Protein AF-U9U557-F1 (afdb_monomer_lite)

Foldseek 3Di:
DDPPPADPVLVCLQQLLKWKFWDDPVRVVDDPVVSQVVVCVVLPNPPKDWDWDDDPHTIMIMITDRDNVSSVVQQVCQVVVPVVGGTDNPDVVVVVVVVVVVVVVVVVVVVVCPVPPVVVVVVVPPDD

pLDDT: mean 73.0, std 14.43, range [32.5, 89.06]

Radius of gyration: 21.37 Å; chains: 1; bounding box: 69×26×50 Å

Organism: Rhizophagus irregularis (strain DAOM 181602 / DAOM 197198 / MUCL 43194) (NCBI:txid747089)

Secondary structure (DSSP, 8-state):
---TTS-HHHHHHHHHSEEEEEPPHHHHTS-HHHHHHHHHHHTTSSS-EEEEEEETTEEEEEEE-SSHHHHHHHHHHHHHTT-SS--B-SHHHHHHHHHHHHHHHHHHHHHTTHHHHTTTSTTSS---

Sequence (128 aa):
MFDTKISSRNIKKRYSYQAVKKLNDQENEKNEYTIIKDCIKKYDGHRHFAKIIKINTVKYILMYFNDEQELFKATYDSAMNKDLNALTSKEVVDKFNQLNSDFSNRIENISGKEDSASKACSQFQSTR

Structure (mmCIF, N/CA/C/O backbone):
data_AF-U9U557-F1
#
_entry.id   AF-U9U557-F1
#
loop_
_atom_site.group_PDB
_atom_site.id
_atom_site.type_symbol
_atom_site.label_atom_id
_atom_site.label_alt_id
_atom_site.label_comp_id
_atom_site.label_asym_id
_atom_site.label_entity_id
_atom_site.label_seq_id
_atom_site.pdbx_PDB_ins_code
_atom_site.Cartn_x
_atom_site.Cartn_y
_atom_site.Cartn_z
_atom_site.occupancy
_atom_site.B_iso_or_equiv
_atom_site.auth_seq_id
_atom_site.auth_comp_id
_atom_site.auth_asym_id
_atom_site.auth_atom_id
_atom_site.pdbx_PDB_model_num
ATOM 1 N N . MET A 1 1 ? -4.421 9.516 -15.007 1.00 48.88 1 MET A N 1
ATOM 2 C CA . MET A 1 1 ? -4.589 9.360 -16.465 1.00 48.88 1 MET A CA 1
ATOM 3 C C . MET A 1 1 ? -3.555 8.343 -16.914 1.00 48.88 1 MET A C 1
ATOM 5 O O . MET A 1 1 ? -2.386 8.555 -16.623 1.00 48.88 1 MET A O 1
ATOM 9 N N . PHE A 1 2 ? -3.969 7.194 -17.450 1.00 46.88 2 PHE A N 1
ATOM 10 C CA . PHE A 1 2 ? -3.033 6.158 -17.898 1.00 46.88 2 PHE A CA 1
ATOM 11 C C . PHE A 1 2 ? -2.495 6.548 -19.276 1.00 46.88 2 PHE A C 1
ATOM 13 O O . PHE A 1 2 ? -3.284 6.786 -20.188 1.00 46.88 2 PHE A O 1
ATOM 20 N N . ASP A 1 3 ? -1.173 6.645 -19.416 1.00 44.72 3 ASP A N 1
ATOM 21 C CA . ASP A 1 3 ? -0.527 6.907 -20.701 1.00 44.72 3 ASP A CA 1
ATOM 22 C C . ASP A 1 3 ? -0.843 5.769 -21.676 1.00 44.72 3 ASP A C 1
ATOM 24 O O . ASP A 1 3 ? -0.424 4.626 -21.481 1.00 44.72 3 ASP A O 1
ATOM 28 N N . THR A 1 4 ? -1.535 6.091 -22.767 1.00 58.06 4 THR A N 1
ATOM 29 C CA . THR A 1 4 ? -1.942 5.171 -23.845 1.00 58.06 4 THR A CA 1
ATOM 30 C C . THR A 1 4 ? -0.774 4.497 -24.581 1.00 58.06 4 THR A C 1
ATOM 32 O O . THR A 1 4 ? -0.998 3.681 -25.469 1.00 58.06 4 THR A O 1
ATOM 35 N N . LYS A 1 5 ? 0.479 4.798 -24.210 1.00 74.69 5 LYS A N 1
ATOM 36 C CA . LYS A 1 5 ? 1.704 4.225 -24.795 1.00 74.69 5 LYS A CA 1
ATOM 37 C C . LYS A 1 5 ? 2.301 3.060 -23.997 1.00 74.69 5 LYS A C 1
ATOM 39 O O . LYS A 1 5 ? 3.225 2.414 -24.488 1.00 74.69 5 LYS A O 1
ATOM 44 N N . ILE A 1 6 ? 1.833 2.787 -22.776 1.00 71.62 6 ILE A N 1
ATOM 45 C CA . ILE A 1 6 ? 2.394 1.701 -21.957 1.00 71.62 6 ILE A CA 1
ATOM 46 C C . ILE A 1 6 ? 1.654 0.395 -22.269 1.00 71.62 6 ILE A C 1
ATOM 48 O O . ILE A 1 6 ? 0.440 0.303 -22.113 1.00 71.62 6 ILE A O 1
ATOM 52 N N . SER A 1 7 ? 2.391 -0.641 -22.684 1.00 79.81 7 SER A N 1
ATOM 53 C CA . SER A 1 7 ? 1.816 -1.971 -22.920 1.00 79.81 7 SER A CA 1
ATOM 54 C C . SER A 1 7 ? 1.262 -2.582 -21.629 1.00 79.81 7 SER A C 1
ATOM 56 O O . SER A 1 7 ? 1.809 -2.374 -20.543 1.00 79.81 7 SER A O 1
ATOM 58 N N . SER A 1 8 ? 0.227 -3.420 -21.731 1.00 77.19 8 SER A N 1
ATOM 59 C CA . SER A 1 8 ? -0.389 -4.079 -20.569 1.00 77.19 8 SER A CA 1
ATOM 60 C C . SER A 1 8 ? 0.619 -4.879 -19.732 1.00 77.19 8 SER A C 1
ATOM 62 O O . SER A 1 8 ? 0.498 -4.940 -18.510 1.00 77.19 8 SER A O 1
ATOM 64 N N . ARG A 1 9 ? 1.651 -5.456 -20.367 1.00 79.25 9 ARG A N 1
ATOM 65 C CA . ARG A 1 9 ? 2.745 -6.160 -19.676 1.00 79.25 9 ARG A CA 1
ATOM 66 C C . ARG A 1 9 ? 3.577 -5.204 -18.816 1.00 79.25 9 ARG A C 1
ATOM 68 O O . ARG A 1 9 ? 3.869 -5.522 -17.667 1.00 79.25 9 ARG A O 1
ATOM 75 N N . ASN A 1 10 ? 3.913 -4.032 -19.348 1.00 77.00 10 ASN A N 1
ATOM 76 C CA . ASN A 1 10 ? 4.689 -3.019 -18.632 1.00 77.00 10 ASN A CA 1
ATOM 77 C C . ASN A 1 10 ? 3.872 -2.370 -17.507 1.00 77.00 10 ASN A C 1
ATOM 79 O O . ASN A 1 10 ? 4.416 -2.110 -16.439 1.00 77.00 10 ASN A O 1
ATOM 83 N N . ILE A 1 11 ? 2.564 -2.183 -17.709 1.00 75.75 11 ILE A N 1
ATOM 84 C CA . ILE A 1 11 ? 1.632 -1.754 -16.656 1.00 75.75 11 ILE A CA 1
ATOM 85 C C . ILE A 1 11 ? 1.656 -2.768 -15.507 1.00 75.75 11 ILE A C 1
ATOM 87 O O . ILE A 1 11 ? 1.955 -2.397 -14.375 1.00 75.75 11 ILE A O 1
ATOM 91 N N . LYS A 1 12 ? 1.422 -4.056 -15.794 1.00 79.44 12 LYS A N 1
ATOM 92 C CA . LYS A 1 12 ? 1.425 -5.113 -14.769 1.00 79.44 12 LYS A CA 1
ATOM 93 C C . LYS A 1 12 ? 2.749 -5.177 -14.007 1.00 79.44 12 LYS A C 1
ATOM 95 O O . LYS A 1 12 ? 2.727 -5.240 -12.785 1.00 79.44 12 LYS A O 1
ATOM 100 N N . LYS A 1 13 ? 3.881 -5.097 -14.713 1.00 79.12 13 LYS A N 1
ATOM 101 C CA . LYS A 1 13 ? 5.216 -5.110 -14.095 1.00 79.12 13 LYS A CA 1
ATOM 102 C C . LYS A 1 13 ? 5.470 -3.884 -13.210 1.00 79.12 13 LYS A C 1
ATOM 104 O O . LYS A 1 13 ? 6.112 -3.988 -12.177 1.00 79.12 13 LYS A O 1
ATOM 109 N N . ARG A 1 14 ? 4.956 -2.714 -13.587 1.00 73.31 14 ARG A N 1
ATOM 110 C CA . ARG A 1 14 ? 5.103 -1.505 -12.770 1.00 73.31 14 ARG A CA 1
ATOM 111 C C . ARG A 1 14 ? 4.276 -1.575 -11.487 1.00 73.31 14 ARG A C 1
ATOM 113 O O . ARG A 1 14 ? 4.742 -1.164 -10.436 1.00 73.31 14 ARG A O 1
ATOM 120 N N . TYR A 1 15 ? 3.057 -2.101 -11.571 1.00 75.31 15 TYR A N 1
ATOM 121 C CA . TYR A 1 15 ? 2.169 -2.220 -10.413 1.00 75.31 15 TYR A CA 1
ATOM 122 C C . TYR A 1 15 ? 2.412 -3.487 -9.578 1.00 75.31 15 TYR A C 1
ATOM 124 O O . TYR A 1 15 ? 1.835 -3.609 -8.501 1.00 75.31 15 TYR A O 1
ATOM 132 N N . SER A 1 16 ? 3.276 -4.411 -10.020 1.00 77.44 16 SER A N 1
ATOM 133 C CA . SER A 1 16 ? 3.656 -5.579 -9.215 1.00 77.44 16 SER A CA 1
ATOM 134 C C . SER A 1 16 ? 4.583 -5.230 -8.054 1.00 77.44 16 SER A C 1
ATOM 136 O O . SER A 1 16 ? 4.592 -5.946 -7.056 1.00 77.44 16 SER A O 1
ATOM 138 N N . TYR A 1 17 ? 5.342 -4.136 -8.152 1.00 82.19 17 TYR A N 1
ATOM 139 C CA . TYR A 1 17 ? 6.246 -3.696 -7.091 1.00 82.19 17 TYR A CA 1
ATOM 140 C C . TYR A 1 17 ? 5.495 -2.854 -6.062 1.00 82.19 17 TYR A C 1
ATOM 142 O O . TYR A 1 17 ? 5.591 -1.627 -6.026 1.00 82.19 17 TYR A O 1
ATOM 150 N N . GLN A 1 18 ? 4.694 -3.532 -5.247 1.00 82.94 18 GLN A N 1
ATOM 151 C CA . GLN A 1 18 ? 3.829 -2.904 -4.257 1.00 82.94 18 GLN A CA 1
ATOM 152 C C . GLN A 1 18 ? 4.150 -3.371 -2.840 1.00 82.94 18 GLN A C 1
ATOM 154 O O . GLN A 1 18 ? 4.506 -4.528 -2.612 1.00 82.94 18 GLN A O 1
ATOM 159 N N . ALA A 1 19 ? 3.974 -2.466 -1.882 1.00 82.31 19 ALA A N 1
ATOM 160 C CA . ALA A 1 19 ? 4.079 -2.777 -0.467 1.00 82.31 19 ALA A CA 1
ATOM 161 C C . ALA A 1 19 ? 2.979 -2.105 0.338 1.00 82.31 19 ALA A C 1
ATOM 163 O O . ALA A 1 19 ? 2.512 -1.017 -0.004 1.00 82.31 19 ALA A O 1
ATOM 164 N N . VAL A 1 20 ? 2.598 -2.743 1.440 1.00 84.25 20 VAL A N 1
ATOM 165 C CA . VAL A 1 20 ? 1.570 -2.226 2.332 1.00 84.25 20 VAL A CA 1
ATOM 166 C C . VAL A 1 20 ? 2.139 -2.022 3.724 1.00 84.25 20 VAL A C 1
ATOM 168 O O . VAL A 1 20 ? 2.816 -2.890 4.271 1.00 84.25 20 VAL A O 1
ATOM 171 N N . LYS A 1 21 ? 1.809 -0.879 4.321 1.00 85.00 21 LYS A N 1
ATOM 172 C CA . LYS A 1 21 ? 2.023 -0.607 5.742 1.00 85.00 21 LYS A CA 1
ATOM 173 C C . LYS A 1 21 ? 0.674 -0.349 6.408 1.00 85.00 21 LYS A C 1
ATOM 175 O O . LYS A 1 21 ? -0.136 0.436 5.917 1.00 85.00 21 LYS A O 1
ATOM 180 N N . LYS A 1 22 ? 0.426 -1.009 7.538 1.00 86.81 22 LYS A N 1
ATOM 181 C CA . LYS A 1 22 ? -0.727 -0.715 8.398 1.00 86.81 22 LYS A CA 1
ATOM 182 C C . LYS A 1 22 ? -0.501 0.629 9.098 1.00 86.81 22 LYS A C 1
ATOM 184 O O . LYS A 1 22 ? 0.604 0.882 9.577 1.00 86.81 22 LYS A O 1
ATOM 189 N N . LEU A 1 23 ? -1.521 1.483 9.139 1.00 85.25 23 LEU A N 1
ATOM 190 C CA . LEU A 1 23 ? -1.443 2.747 9.873 1.00 85.25 23 LEU A CA 1
ATOM 191 C C . LEU A 1 23 ? -1.774 2.523 11.348 1.00 85.25 23 LEU A C 1
ATOM 193 O O . LEU A 1 23 ? -2.728 1.811 11.677 1.00 85.25 23 LEU A O 1
ATOM 197 N N . ASN A 1 24 ? -0.975 3.135 12.219 1.00 84.56 24 ASN A N 1
ATOM 198 C CA . ASN A 1 24 ? -1.229 3.158 13.660 1.00 84.56 24 ASN A CA 1
ATOM 199 C C . ASN A 1 24 ? -2.330 4.157 14.016 1.00 84.56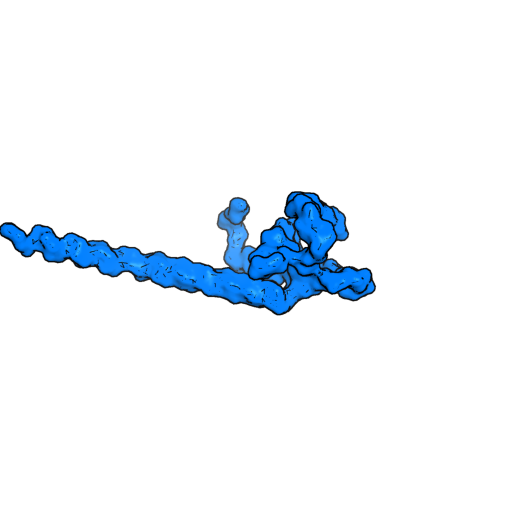 24 ASN A C 1
ATOM 201 O O . ASN A 1 24 ? -2.593 5.090 13.261 1.00 84.56 24 ASN A O 1
ATOM 205 N N . ASP A 1 25 ? -2.911 4.021 15.206 1.00 82.69 25 ASP A N 1
ATOM 206 C CA . ASP A 1 25 ? -3.971 4.920 15.679 1.00 82.69 25 ASP A CA 1
ATOM 207 C C . ASP A 1 25 ? -3.501 6.385 15.738 1.00 82.69 25 ASP A C 1
ATOM 209 O O . ASP A 1 25 ? -4.193 7.272 15.249 1.00 82.69 25 ASP A O 1
ATOM 213 N N . GLN A 1 26 ? -2.255 6.625 16.163 1.00 81.12 26 GLN A N 1
ATOM 214 C CA . GLN A 1 26 ? -1.626 7.956 16.128 1.00 81.12 26 GLN A CA 1
ATOM 215 C C . GLN A 1 26 ? -1.436 8.517 14.708 1.00 81.12 26 GLN A C 1
ATOM 217 O O . GLN A 1 26 ? -1.471 9.728 14.497 1.00 81.12 26 GLN A O 1
ATOM 222 N N . GLU A 1 27 ? -1.177 7.654 13.719 1.00 79.69 27 GLU A N 1
ATOM 223 C CA . GLU A 1 27 ? -1.074 8.079 12.319 1.00 79.69 27 GLU A CA 1
ATOM 224 C C . GLU A 1 27 ? -2.473 8.328 11.735 1.00 79.69 27 GLU A C 1
ATOM 226 O O . GLU A 1 27 ? -2.630 9.237 10.927 1.00 79.69 27 GLU A O 1
ATOM 231 N N . ASN A 1 28 ? -3.492 7.581 12.177 1.00 80.81 28 ASN A N 1
ATOM 232 C CA . ASN A 1 28 ? -4.874 7.684 11.703 1.00 80.81 28 ASN A CA 1
ATOM 233 C C . ASN A 1 28 ? -5.569 8.996 12.085 1.00 80.81 28 ASN A C 1
ATOM 235 O O . ASN A 1 28 ? -6.481 9.411 11.369 1.00 80.81 28 ASN A O 1
ATOM 239 N N . GLU A 1 29 ? -5.150 9.639 13.175 1.00 83.50 29 GLU A N 1
ATOM 240 C CA . GLU A 1 29 ? -5.651 10.957 13.592 1.00 83.50 29 GLU A CA 1
ATOM 241 C C . GLU A 1 29 ? -5.169 12.092 12.675 1.00 83.50 29 GLU A C 1
ATOM 243 O O . GLU A 1 29 ? -5.780 13.161 12.618 1.00 83.50 29 GLU A O 1
ATOM 248 N N . LYS A 1 30 ? -4.082 11.875 11.924 1.00 86.69 30 LYS A N 1
ATOM 249 C CA . LYS A 1 30 ? -3.541 12.875 11.001 1.00 86.69 30 LYS A CA 1
ATOM 250 C C . LYS A 1 30 ? -4.338 12.913 9.701 1.00 86.69 30 LYS A C 1
ATOM 252 O O . LYS A 1 30 ? -4.916 11.927 9.248 1.00 86.69 30 LYS A O 1
ATOM 257 N N . ASN A 1 31 ? -4.279 14.061 9.028 1.00 88.00 31 ASN A N 1
ATOM 258 C CA . ASN A 1 31 ? -4.837 14.194 7.687 1.00 88.00 31 ASN A CA 1
ATOM 259 C C . ASN A 1 31 ? -4.147 13.232 6.709 1.00 88.00 31 ASN A C 1
ATOM 261 O O . ASN A 1 31 ? -2.917 13.127 6.675 1.00 88.00 31 ASN A O 1
ATOM 265 N N . GLU A 1 32 ? -4.943 12.592 5.854 1.00 86.56 32 GLU A N 1
ATOM 266 C CA . GLU A 1 32 ? -4.481 11.598 4.875 1.00 86.56 32 GLU A CA 1
ATOM 267 C C . GLU A 1 32 ? -3.391 12.150 3.946 1.00 86.56 32 GLU A C 1
ATOM 269 O O . GLU A 1 32 ? -2.389 11.485 3.684 1.00 86.56 32 GLU A O 1
ATOM 274 N N . TYR A 1 33 ? -3.533 13.411 3.528 1.00 87.19 33 TYR A N 1
ATOM 275 C CA . TYR A 1 33 ? -2.534 14.123 2.729 1.00 87.19 33 TYR A CA 1
ATOM 276 C C . TYR A 1 33 ? -1.157 14.180 3.409 1.00 87.19 33 TYR A C 1
ATOM 278 O O . TYR A 1 33 ? -0.139 13.931 2.765 1.00 87.19 33 TYR A O 1
ATOM 286 N N . THR A 1 34 ? -1.112 14.490 4.707 1.00 89.06 34 THR A N 1
ATOM 287 C CA . THR A 1 34 ? 0.139 14.564 5.481 1.00 89.06 34 THR A CA 1
ATOM 288 C C . THR A 1 34 ? 0.798 13.199 5.609 1.00 89.06 34 THR A C 1
ATOM 290 O O . THR A 1 34 ? 1.996 13.091 5.373 1.00 89.06 34 THR A O 1
ATOM 293 N N . ILE A 1 35 ? 0.017 12.148 5.872 1.00 87.56 35 ILE A N 1
ATOM 294 C CA . ILE A 1 35 ? 0.524 10.770 5.961 1.00 87.56 35 ILE A CA 1
ATOM 295 C C . ILE A 1 35 ? 1.174 10.352 4.635 1.00 87.56 35 ILE A C 1
ATOM 297 O O . ILE A 1 35 ? 2.293 9.836 4.620 1.00 87.56 35 ILE A O 1
ATOM 301 N N . ILE A 1 36 ? 0.492 10.610 3.514 1.00 86.94 36 ILE A N 1
ATOM 302 C CA . ILE A 1 36 ? 1.002 10.308 2.170 1.00 86.94 36 ILE A CA 1
ATOM 303 C C . ILE A 1 36 ? 2.282 11.104 1.893 1.00 86.94 36 ILE A C 1
ATOM 305 O O . ILE A 1 36 ? 3.273 10.533 1.440 1.00 86.94 36 ILE A O 1
ATOM 309 N N . LYS A 1 37 ? 2.292 12.406 2.199 1.00 87.00 37 LYS A N 1
ATOM 310 C CA . LYS A 1 37 ? 3.448 13.286 1.976 1.00 87.00 37 LYS A CA 1
ATOM 311 C C . LYS A 1 37 ? 4.666 12.857 2.791 1.00 87.00 37 LYS A C 1
ATOM 313 O O . LYS A 1 37 ? 5.771 12.835 2.252 1.00 87.00 37 LYS A O 1
ATOM 318 N N . ASP A 1 38 ? 4.472 12.506 4.057 1.00 86.06 38 ASP A N 1
ATOM 319 C CA . ASP A 1 38 ? 5.549 12.063 4.944 1.00 86.06 38 ASP A CA 1
ATOM 320 C C . ASP A 1 38 ? 6.107 10.707 4.502 1.00 86.06 38 ASP A C 1
ATOM 322 O O . ASP A 1 38 ? 7.321 10.514 4.494 1.00 86.06 38 ASP A O 1
ATOM 326 N N . CYS A 1 39 ? 5.248 9.798 4.033 1.00 81.50 39 CYS A N 1
ATOM 327 C CA . CYS A 1 39 ? 5.700 8.526 3.473 1.00 81.50 39 CYS A CA 1
ATOM 328 C C . CYS A 1 39 ? 6.495 8.712 2.175 1.00 81.50 39 CYS A C 1
ATOM 330 O O . CYS A 1 39 ? 7.555 8.113 2.031 1.00 81.50 39 CYS A O 1
ATOM 332 N N . ILE A 1 40 ? 6.045 9.579 1.261 1.00 82.00 40 ILE A N 1
ATOM 333 C CA . ILE A 1 40 ? 6.790 9.884 0.026 1.00 82.00 40 ILE A CA 1
ATOM 334 C C . ILE A 1 40 ? 8.161 10.501 0.348 1.00 82.00 40 ILE A C 1
ATOM 336 O O . ILE A 1 40 ? 9.150 10.176 -0.307 1.00 82.00 40 ILE A O 1
ATOM 340 N N . LYS A 1 41 ? 8.243 11.362 1.372 1.00 83.56 41 LYS A N 1
ATOM 341 C CA . LYS A 1 41 ? 9.514 11.933 1.841 1.00 83.56 41 LYS A CA 1
ATOM 342 C C . LYS A 1 41 ? 10.442 10.887 2.463 1.00 83.56 41 LYS A C 1
ATOM 344 O O . LYS A 1 41 ? 11.642 10.952 2.229 1.00 83.56 41 LYS A O 1
ATOM 349 N N . LYS A 1 42 ? 9.907 9.940 3.246 1.00 79.31 42 LYS A N 1
ATOM 350 C CA . LYS A 1 42 ? 10.696 8.899 3.935 1.00 79.31 42 LYS A CA 1
ATOM 351 C C . LYS A 1 42 ? 11.465 8.005 2.955 1.00 79.31 42 LYS A C 1
ATOM 353 O O . LYS A 1 42 ? 12.571 7.587 3.272 1.00 79.31 42 LYS A O 1
ATOM 358 N N . TYR A 1 43 ? 10.898 7.744 1.779 1.00 72.06 43 TYR A N 1
ATOM 359 C CA . TYR A 1 43 ? 11.512 6.918 0.733 1.00 72.06 43 TYR A CA 1
ATOM 360 C C . TYR A 1 43 ? 12.093 7.758 -0.419 1.00 72.06 43 TYR A C 1
ATOM 362 O O . TYR A 1 43 ? 12.061 7.348 -1.571 1.00 72.06 43 TYR A O 1
ATOM 370 N N . ASP A 1 44 ? 12.621 8.941 -0.093 1.00 63.94 44 ASP A N 1
ATOM 371 C CA . ASP A 1 44 ? 13.486 9.753 -0.960 1.00 63.94 44 ASP A CA 1
ATOM 372 C C . ASP A 1 44 ? 12.861 10.231 -2.290 1.00 63.94 44 ASP A C 1
ATOM 374 O O . ASP A 1 44 ? 13.512 10.272 -3.328 1.00 63.94 44 ASP A O 1
ATOM 378 N N . GLY A 1 45 ? 11.577 10.624 -2.276 1.00 58.47 45 GLY A N 1
ATOM 379 C CA . GLY A 1 45 ? 10.968 11.558 -3.245 1.00 58.47 45 GLY A CA 1
ATOM 380 C C . GLY A 1 45 ? 10.857 11.126 -4.720 1.00 58.47 45 GLY A C 1
ATOM 381 O O . GLY A 1 45 ? 10.153 11.782 -5.497 1.00 58.47 45 GLY A O 1
ATOM 382 N N . HIS A 1 46 ? 11.485 10.030 -5.138 1.00 53.19 46 HIS A N 1
ATOM 383 C CA . HIS A 1 46 ? 11.551 9.632 -6.537 1.00 53.19 46 HIS A CA 1
ATOM 384 C C . HIS A 1 46 ? 10.375 8.730 -6.923 1.00 53.19 46 HIS A C 1
ATOM 386 O O . HIS A 1 46 ? 10.399 7.515 -6.804 1.00 53.19 46 HIS A O 1
ATOM 392 N N . ARG A 1 47 ? 9.328 9.348 -7.485 1.00 57.84 47 ARG A N 1
ATOM 393 C CA . ARG A 1 47 ? 8.297 8.669 -8.301 1.00 57.84 47 ARG A CA 1
ATOM 394 C C . ARG A 1 47 ? 7.573 7.500 -7.606 1.00 57.84 47 ARG A C 1
ATOM 396 O O . ARG A 1 47 ? 7.125 6.576 -8.288 1.00 57.84 47 ARG A O 1
ATOM 403 N N . HIS A 1 48 ? 7.407 7.569 -6.289 1.00 66.06 48 HIS A N 1
ATOM 404 C CA . HIS A 1 48 ? 6.559 6.653 -5.531 1.00 66.06 48 HIS A CA 1
ATOM 405 C C . HIS A 1 48 ? 5.127 7.179 -5.490 1.00 66.06 48 HIS A C 1
ATOM 407 O O . HIS A 1 48 ? 4.868 8.305 -5.061 1.00 66.06 48 HIS A O 1
ATOM 413 N N . PHE A 1 49 ? 4.185 6.364 -5.957 1.00 76.06 49 PHE A N 1
ATOM 414 C CA . PHE A 1 49 ? 2.767 6.627 -5.745 1.00 76.06 49 PHE A CA 1
ATOM 415 C C . PHE A 1 49 ? 2.357 5.956 -4.439 1.00 76.06 49 PHE A C 1
ATOM 417 O O . PHE A 1 49 ? 2.651 4.781 -4.227 1.00 76.06 49 PHE A O 1
ATOM 424 N N . ALA A 1 50 ? 1.675 6.694 -3.571 1.00 84.38 50 ALA A N 1
ATOM 425 C CA . ALA A 1 50 ? 1.113 6.149 -2.350 1.00 84.38 50 ALA A CA 1
ATOM 426 C C . ALA A 1 50 ? -0.382 6.445 -2.294 1.00 84.38 50 ALA A C 1
ATOM 428 O O . ALA A 1 50 ? -0.835 7.538 -2.644 1.00 84.38 50 ALA A O 1
ATOM 429 N N . LYS A 1 51 ? -1.151 5.455 -1.853 1.00 86.25 51 LYS A N 1
ATOM 430 C CA . LYS A 1 51 ? -2.599 5.546 -1.699 1.00 86.25 51 LYS A CA 1
ATOM 431 C C . LYS A 1 51 ? -2.994 4.971 -0.353 1.00 86.25 51 LYS A C 1
ATOM 433 O O . LYS A 1 51 ? -2.561 3.881 0.008 1.00 86.25 51 LYS A O 1
ATOM 438 N N . ILE A 1 52 ? -3.860 5.677 0.361 1.00 88.50 52 ILE A N 1
ATOM 439 C CA . ILE A 1 52 ? -4.493 5.123 1.553 1.00 88.50 52 ILE A CA 1
ATOM 440 C C . ILE A 1 52 ? -5.665 4.249 1.113 1.00 88.50 52 ILE A C 1
ATOM 442 O O . ILE A 1 52 ? -6.502 4.651 0.302 1.00 88.50 52 ILE A O 1
ATOM 446 N N . ILE A 1 53 ? -5.692 3.028 1.629 1.00 86.06 53 ILE A N 1
ATOM 447 C CA . ILE A 1 53 ? -6.773 2.070 1.439 1.00 86.06 53 ILE A CA 1
ATOM 448 C C . ILE A 1 53 ? -7.364 1.742 2.804 1.00 86.06 53 ILE A C 1
ATOM 450 O O . ILE A 1 53 ? -6.651 1.601 3.796 1.00 86.06 53 ILE A O 1
ATOM 454 N N . LYS A 1 54 ? -8.686 1.624 2.859 1.00 87.25 54 LYS A N 1
ATOM 455 C CA . LYS A 1 54 ? -9.399 1.195 4.057 1.00 87.25 54 LYS A CA 1
ATOM 456 C C . LYS A 1 54 ? -9.968 -0.187 3.790 1.00 87.25 54 LYS A C 1
ATOM 458 O O . LYS A 1 54 ? -10.746 -0.354 2.855 1.00 87.25 54 LYS A O 1
ATOM 463 N N . ILE A 1 55 ? -9.570 -1.159 4.602 1.00 81.31 55 ILE A N 1
ATOM 464 C CA . ILE A 1 55 ? -10.118 -2.514 4.565 1.00 81.31 55 ILE A CA 1
ATOM 465 C C . ILE A 1 55 ? -10.815 -2.729 5.904 1.00 81.31 55 ILE A C 1
ATOM 467 O O . ILE A 1 55 ? -10.183 -2.674 6.961 1.00 81.31 55 ILE A O 1
ATOM 471 N N . ASN A 1 56 ? -12.133 -2.932 5.861 1.00 81.81 56 ASN A N 1
ATOM 472 C CA . ASN A 1 56 ? -13.008 -2.935 7.034 1.00 81.81 56 ASN A CA 1
ATOM 473 C C . ASN A 1 56 ? -12.867 -1.631 7.846 1.00 81.81 56 ASN A C 1
ATOM 475 O O . ASN A 1 56 ? -13.273 -0.561 7.392 1.00 81.81 56 ASN A O 1
ATOM 479 N N . THR A 1 57 ? -12.279 -1.703 9.040 1.00 83.69 57 THR A N 1
ATOM 480 C CA . THR A 1 57 ? -12.046 -0.564 9.942 1.00 83.69 57 THR A CA 1
ATOM 481 C C . THR A 1 57 ? -10.603 -0.070 9.926 1.00 83.69 57 THR A C 1
ATOM 483 O O . THR A 1 57 ? -10.334 1.026 10.411 1.00 83.69 57 THR A O 1
ATOM 486 N N . VAL A 1 58 ? -9.681 -0.835 9.337 1.00 83.12 58 VAL A N 1
ATOM 487 C CA . VAL A 1 58 ? -8.245 -0.563 9.392 1.00 83.12 58 VAL A CA 1
ATOM 488 C C . VAL A 1 58 ? -7.813 0.204 8.148 1.00 83.12 58 VAL A C 1
ATOM 490 O O . VAL A 1 58 ? -8.141 -0.173 7.017 1.00 83.12 58 VAL A O 1
ATOM 493 N N . LYS A 1 59 ? -7.057 1.284 8.356 1.00 88.38 59 LYS A N 1
ATOM 494 C CA . LYS A 1 59 ? -6.403 2.014 7.273 1.00 88.38 59 LYS A CA 1
ATOM 495 C C . LYS A 1 59 ? -5.006 1.453 7.021 1.00 88.38 59 LYS A C 1
ATOM 497 O O . LYS A 1 59 ? -4.252 1.138 7.943 1.00 88.38 59 LYS A O 1
ATOM 502 N N . TYR A 1 60 ? -4.660 1.374 5.751 1.00 86.38 60 TYR A N 1
ATOM 503 C CA . TYR A 1 60 ? -3.356 0.965 5.271 1.00 86.38 60 TYR A CA 1
ATOM 504 C C . TYR A 1 60 ? -2.860 1.989 4.263 1.00 86.38 60 TYR A C 1
ATOM 506 O O . TYR A 1 60 ? -3.653 2.604 3.548 1.00 86.38 60 TYR A O 1
ATOM 514 N N . ILE A 1 61 ? -1.548 2.138 4.170 1.00 87.38 61 ILE A N 1
ATOM 515 C CA . ILE A 1 61 ? -0.908 2.859 3.083 1.00 87.38 61 ILE A CA 1
ATOM 516 C C . ILE A 1 61 ? -0.296 1.849 2.114 1.00 87.38 61 ILE A C 1
ATOM 518 O O . ILE A 1 61 ? 0.536 1.023 2.488 1.00 87.38 61 ILE A O 1
ATOM 522 N N . LEU A 1 62 ? -0.765 1.898 0.873 1.00 86.31 62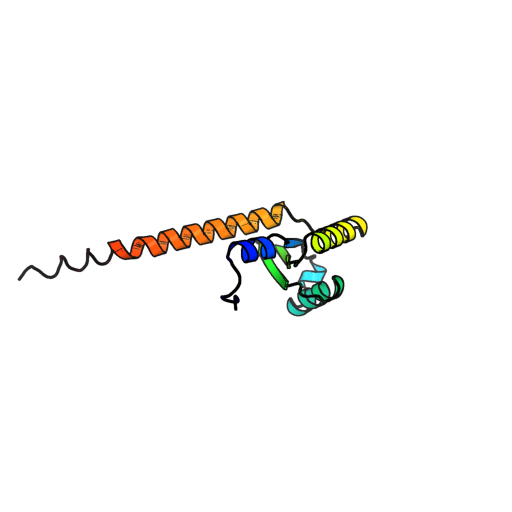 LEU A N 1
ATOM 523 C CA . LEU A 1 62 ? -0.267 1.123 -0.251 1.00 86.31 62 LEU A CA 1
ATOM 524 C C . LEU A 1 62 ? 0.731 1.987 -1.015 1.00 86.31 62 LEU A C 1
ATOM 526 O O . LEU A 1 62 ? 0.384 3.082 -1.462 1.00 86.31 62 LEU A O 1
ATOM 530 N N . MET A 1 63 ? 1.957 1.501 -1.150 1.00 84.94 63 MET A N 1
ATOM 531 C CA . MET A 1 63 ? 3.057 2.180 -1.826 1.00 84.94 63 MET A CA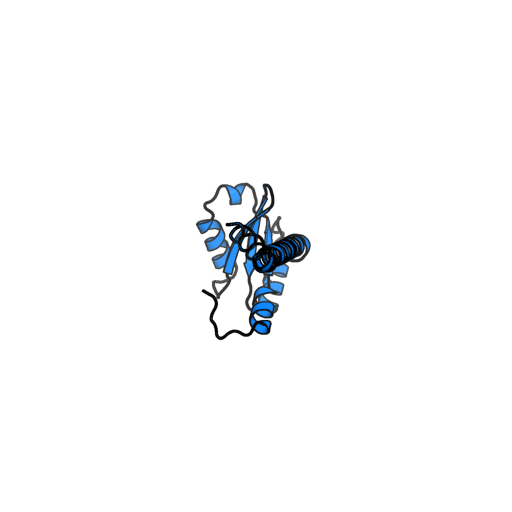 1
ATOM 532 C C . MET A 1 63 ? 3.449 1.404 -3.079 1.00 84.94 63 MET A C 1
ATOM 534 O O . MET A 1 63 ? 3.511 0.175 -3.052 1.00 84.94 63 MET A O 1
ATOM 538 N N . TYR A 1 64 ? 3.732 2.131 -4.156 1.00 83.62 64 TYR A N 1
ATOM 539 C CA . TYR A 1 64 ? 4.187 1.579 -5.426 1.00 83.62 64 TYR A CA 1
ATOM 540 C C . TYR A 1 64 ? 5.606 2.051 -5.739 1.00 83.62 64 TYR A C 1
ATOM 542 O O . TYR A 1 64 ? 5.904 3.251 -5.700 1.00 83.62 64 TYR A O 1
ATOM 550 N N . PHE A 1 65 ? 6.455 1.094 -6.093 1.00 80.81 65 PHE A N 1
ATOM 551 C CA . PHE A 1 65 ? 7.855 1.281 -6.454 1.00 80.81 65 PHE A CA 1
ATOM 552 C C . PHE A 1 65 ? 8.030 1.088 -7.961 1.00 80.81 65 PHE A C 1
ATOM 554 O O . PHE A 1 65 ? 7.223 0.417 -8.606 1.00 80.81 65 PHE A O 1
ATOM 561 N N . ASN A 1 66 ? 9.045 1.719 -8.552 1.00 78.88 66 ASN A N 1
ATOM 562 C CA . ASN A 1 66 ? 9.313 1.523 -9.980 1.00 78.88 66 ASN A CA 1
ATOM 563 C C . ASN A 1 66 ? 10.271 0.349 -10.207 1.00 78.88 66 ASN A C 1
ATOM 565 O O . ASN A 1 66 ? 10.174 -0.302 -11.249 1.00 78.88 66 ASN A O 1
ATOM 569 N N . ASP A 1 67 ? 11.148 0.081 -9.234 1.00 80.06 67 ASP A N 1
ATOM 570 C CA . ASP A 1 67 ? 12.116 -1.013 -9.252 1.00 80.06 67 ASP A CA 1
ATOM 571 C C . ASP A 1 67 ? 11.850 -2.024 -8.121 1.00 80.06 67 ASP A C 1
ATOM 573 O O . ASP A 1 67 ? 11.401 -1.683 -7.023 1.00 80.06 67 ASP A O 1
ATOM 577 N N . GLU A 1 68 ? 12.172 -3.283 -8.390 1.00 81.81 68 GLU A N 1
ATOM 578 C CA . GLU A 1 68 ? 12.194 -4.363 -7.409 1.00 81.81 68 GLU A CA 1
ATOM 579 C C . GLU A 1 68 ? 13.238 -4.112 -6.313 1.00 81.81 68 GLU A C 1
ATOM 581 O O . GLU A 1 68 ? 12.986 -4.398 -5.141 1.00 81.81 68 GLU A O 1
ATOM 586 N N . GLN A 1 69 ? 14.389 -3.535 -6.670 1.00 82.56 69 GLN A N 1
ATOM 587 C CA . GLN A 1 69 ? 15.460 -3.239 -5.717 1.00 82.56 69 GLN A CA 1
ATOM 588 C C . GLN A 1 69 ? 15.028 -2.194 -4.683 1.00 82.56 69 GLN A C 1
ATOM 590 O O . GLN A 1 69 ? 15.329 -2.335 -3.498 1.00 82.56 69 GLN A O 1
ATOM 595 N N . GLU A 1 70 ? 14.279 -1.174 -5.111 1.00 80.94 70 GLU A N 1
ATOM 596 C CA . GLU A 1 70 ? 13.720 -0.148 -4.223 1.00 80.94 70 GLU A CA 1
ATOM 597 C C . GLU A 1 70 ? 12.716 -0.760 -3.241 1.00 80.94 70 GLU A C 1
ATOM 599 O O . GLU A 1 70 ? 12.785 -0.494 -2.040 1.00 80.94 70 GLU A O 1
ATOM 604 N N . LEU A 1 71 ? 11.824 -1.627 -3.737 1.00 83.06 71 LEU A N 1
ATOM 605 C CA . LEU A 1 71 ? 10.879 -2.372 -2.905 1.00 83.06 71 LEU A CA 1
ATOM 606 C C . LEU A 1 71 ? 11.615 -3.235 -1.871 1.00 83.06 71 LEU A C 1
ATOM 608 O O . LEU A 1 71 ? 11.258 -3.226 -0.689 1.00 83.06 71 LEU A O 1
ATOM 612 N N . PHE A 1 72 ? 12.634 -3.981 -2.304 1.00 81.25 72 PHE A N 1
ATOM 613 C CA . PHE A 1 72 ? 13.389 -4.875 -1.431 1.00 81.25 72 PHE A CA 1
ATOM 614 C C . PHE A 1 72 ? 14.140 -4.093 -0.352 1.00 81.25 72 PHE A C 1
ATOM 616 O O . PHE A 1 72 ? 14.048 -4.436 0.826 1.00 81.25 72 PHE A O 1
ATOM 623 N N . LYS A 1 73 ? 14.796 -2.990 -0.731 1.00 83.44 73 LYS A N 1
ATOM 624 C CA . LYS A 1 73 ? 15.479 -2.087 0.201 1.00 83.44 73 LYS A CA 1
ATOM 625 C C . LYS A 1 73 ? 14.503 -1.490 1.217 1.00 83.44 73 LYS A C 1
ATOM 627 O O . LYS A 1 73 ? 14.737 -1.602 2.414 1.00 83.44 73 LYS A O 1
ATOM 632 N N . ALA A 1 74 ? 13.374 -0.941 0.765 1.00 78.56 74 ALA A N 1
ATOM 633 C CA . ALA A 1 74 ? 12.365 -0.356 1.650 1.00 78.56 74 ALA A CA 1
ATOM 634 C C . ALA A 1 74 ? 11.766 -1.387 2.623 1.00 78.56 74 ALA A C 1
ATOM 636 O O . ALA A 1 74 ? 11.511 -1.073 3.788 1.00 78.56 74 ALA A O 1
ATOM 637 N N . THR A 1 75 ? 11.564 -2.623 2.157 1.00 80.19 75 THR A N 1
ATOM 638 C CA . THR A 1 75 ? 11.074 -3.735 2.983 1.00 80.19 75 THR A CA 1
ATOM 639 C C . THR A 1 75 ? 12.119 -4.154 4.017 1.00 80.19 75 THR A C 1
ATOM 641 O O . THR A 1 75 ? 11.787 -4.316 5.192 1.00 80.19 75 THR A O 1
ATOM 644 N N . TYR A 1 76 ? 13.384 -4.278 3.608 1.00 81.69 76 TYR A N 1
ATOM 645 C CA . TYR A 1 76 ? 14.495 -4.631 4.490 1.00 81.69 76 TYR A CA 1
ATOM 646 C C . TYR A 1 76 ? 14.737 -3.560 5.561 1.00 81.69 76 TYR A C 1
ATOM 648 O O . TYR A 1 76 ? 14.785 -3.881 6.749 1.00 81.69 76 TYR A O 1
ATOM 656 N N . ASP A 1 77 ? 14.795 -2.288 5.164 1.00 79.94 77 ASP A N 1
ATOM 657 C CA . ASP A 1 77 ? 14.956 -1.154 6.077 1.00 79.94 77 ASP A CA 1
ATOM 658 C C . ASP A 1 77 ? 13.783 -1.078 7.065 1.00 79.94 77 ASP A C 1
ATOM 660 O O . ASP A 1 77 ? 13.982 -0.821 8.252 1.00 79.94 77 ASP A O 1
ATOM 664 N N . SER A 1 78 ? 12.555 -1.345 6.609 1.00 78.19 78 SER A N 1
ATOM 665 C CA . SER A 1 78 ? 11.375 -1.387 7.480 1.00 78.19 78 SER A CA 1
ATOM 666 C C . SER A 1 78 ? 11.441 -2.531 8.500 1.00 78.19 78 SER A C 1
ATOM 668 O O . SER A 1 78 ? 11.100 -2.323 9.665 1.00 78.19 78 SER A O 1
ATOM 670 N N . ALA A 1 79 ? 11.910 -3.714 8.089 1.00 77.31 79 ALA A N 1
ATOM 671 C CA . ALA A 1 79 ? 12.065 -4.869 8.970 1.00 77.31 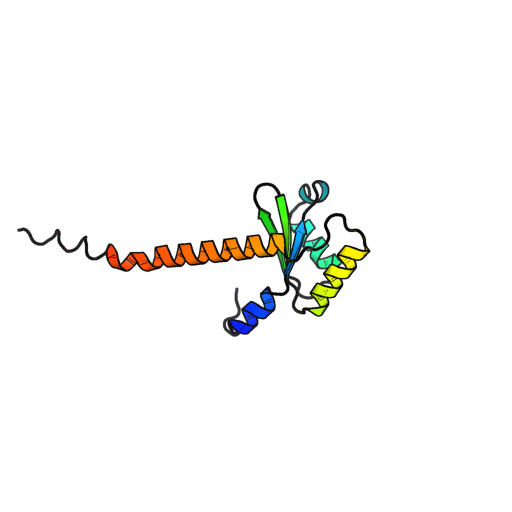79 ALA A CA 1
ATOM 672 C C . ALA A 1 79 ? 13.190 -4.671 10.002 1.00 77.31 79 ALA A C 1
ATOM 674 O O . ALA A 1 79 ? 13.018 -5.004 11.176 1.00 77.31 79 ALA A O 1
ATOM 675 N N . MET A 1 80 ? 14.324 -4.095 9.588 1.00 76.25 80 MET A N 1
ATOM 676 C CA . MET A 1 80 ? 15.488 -3.878 10.456 1.00 76.25 80 MET A CA 1
ATOM 677 C C . MET A 1 80 ? 15.288 -2.741 11.456 1.00 76.25 80 MET A C 1
ATOM 679 O O . MET A 1 80 ? 15.711 -2.857 12.605 1.00 76.25 80 MET A O 1
ATOM 683 N N . ASN A 1 81 ? 14.583 -1.675 11.068 1.00 67.31 81 ASN A N 1
ATOM 684 C CA . ASN A 1 81 ? 14.306 -0.549 11.963 1.00 67.31 81 ASN A CA 1
ATOM 685 C C . ASN A 1 81 ? 13.218 -0.843 13.015 1.00 67.31 81 ASN A C 1
ATOM 687 O O . ASN A 1 81 ? 12.844 0.063 13.757 1.00 67.31 81 ASN A O 1
ATOM 691 N N . LYS A 1 82 ? 12.715 -2.088 13.108 1.00 58.19 82 LYS A N 1
ATOM 692 C CA . LYS A 1 82 ? 11.612 -2.485 14.005 1.00 58.19 82 LYS A CA 1
ATOM 693 C C . LYS A 1 82 ? 10.420 -1.524 13.919 1.00 58.19 82 LYS A C 1
ATOM 695 O O . LYS A 1 82 ? 9.769 -1.250 14.929 1.00 58.19 82 LYS A O 1
ATOM 700 N N . ASP A 1 83 ? 10.117 -1.017 12.721 1.00 61.69 83 ASP A N 1
ATOM 701 C CA . ASP A 1 83 ? 8.851 -0.324 12.508 1.00 61.69 83 ASP A CA 1
ATOM 702 C C . ASP A 1 83 ? 7.752 -1.341 12.867 1.00 61.69 83 ASP A C 1
ATOM 704 O O . ASP A 1 83 ? 7.639 -2.387 12.229 1.00 61.69 83 ASP A O 1
ATOM 708 N N . LEU A 1 84 ? 6.970 -1.062 13.921 1.00 49.78 84 LEU A N 1
ATOM 709 C CA . LEU A 1 84 ? 5.958 -1.980 14.483 1.00 49.78 84 LEU A CA 1
ATOM 710 C C . LEU A 1 84 ? 4.958 -2.499 13.431 1.00 49.78 84 LEU A C 1
ATOM 712 O O . LEU A 1 84 ? 4.340 -3.541 13.623 1.00 49.78 84 LEU A O 1
ATOM 716 N N . ASN A 1 85 ? 4.857 -1.797 12.300 1.00 57.34 85 ASN A N 1
ATOM 717 C CA . ASN A 1 85 ? 4.129 -2.204 11.108 1.00 57.34 85 ASN A CA 1
ATOM 718 C C . ASN A 1 85 ? 5.098 -2.311 9.927 1.00 57.34 85 ASN A C 1
ATOM 720 O O . ASN A 1 85 ? 5.130 -1.424 9.068 1.00 57.34 85 ASN A O 1
ATOM 724 N N . ALA A 1 86 ? 5.899 -3.377 9.908 1.00 61.88 86 ALA A N 1
ATOM 725 C CA . ALA A 1 86 ? 6.794 -3.668 8.797 1.00 61.88 86 ALA A CA 1
ATOM 726 C C . ALA A 1 86 ? 6.026 -3.639 7.464 1.00 61.88 86 ALA A C 1
ATOM 728 O O . ALA A 1 86 ? 4.870 -4.078 7.395 1.00 61.88 86 ALA A O 1
ATOM 729 N N . LEU A 1 87 ? 6.662 -3.124 6.407 1.00 65.25 87 LEU A N 1
ATOM 730 C CA . LEU A 1 87 ? 6.143 -3.248 5.046 1.00 65.25 87 LEU A CA 1
ATOM 731 C C . LEU A 1 87 ? 5.881 -4.736 4.771 1.00 65.25 87 LEU A C 1
ATOM 733 O O . LEU A 1 87 ? 6.805 -5.544 4.720 1.00 65.25 87 LEU A O 1
ATOM 737 N N . THR A 1 88 ? 4.614 -5.107 4.622 1.00 62.31 88 THR A N 1
ATOM 738 C CA . THR A 1 88 ? 4.200 -6.483 4.347 1.00 62.31 88 THR A CA 1
ATOM 739 C C . THR A 1 88 ? 3.626 -6.536 2.942 1.00 62.31 88 THR A C 1
ATOM 741 O O . THR A 1 88 ? 2.701 -5.809 2.583 1.00 62.31 88 THR A O 1
ATOM 744 N N . SER A 1 89 ? 4.238 -7.370 2.109 1.00 60.03 89 SER A N 1
ATOM 745 C CA . SER A 1 89 ? 3.973 -7.427 0.670 1.00 60.03 89 SER A CA 1
ATOM 746 C C . SER A 1 89 ? 3.034 -8.557 0.254 1.00 60.03 89 SER A C 1
ATOM 748 O O . SER A 1 89 ? 2.631 -8.579 -0.900 1.00 60.03 89 SER A O 1
ATOM 750 N N . LYS A 1 90 ? 2.682 -9.489 1.152 1.00 64.81 90 LYS A N 1
ATOM 751 C CA . LYS A 1 90 ? 1.911 -10.692 0.789 1.00 64.81 90 LYS A CA 1
ATOM 752 C C . LYS A 1 90 ? 0.440 -10.614 1.187 1.00 64.81 90 LYS A C 1
ATOM 754 O O . LYS A 1 90 ? -0.385 -10.261 0.363 1.00 64.81 90 LYS A O 1
ATOM 759 N N . GLU A 1 91 ? 0.084 -10.829 2.452 1.00 67.94 91 GLU A N 1
ATOM 760 C CA . GLU A 1 91 ? -1.324 -11.088 2.811 1.00 67.94 91 GLU A CA 1
ATOM 761 C C . GLU A 1 91 ? -2.314 -9.956 2.486 1.00 67.94 91 GLU A C 1
ATOM 763 O O . GLU A 1 91 ? -3.413 -10.205 1.991 1.00 67.94 91 GLU A O 1
ATOM 768 N N . VAL A 1 92 ? -1.965 -8.698 2.776 1.00 68.00 92 VAL A N 1
ATOM 769 C CA . VAL A 1 92 ? -2.871 -7.558 2.525 1.00 68.00 92 VAL A CA 1
ATOM 770 C C . VAL A 1 92 ? -2.936 -7.226 1.036 1.00 68.00 92 VAL A C 1
ATOM 772 O O . VAL A 1 92 ? -3.996 -6.874 0.518 1.00 68.00 92 VAL A O 1
ATOM 775 N N . VAL A 1 93 ? -1.807 -7.377 0.348 1.00 71.00 93 VAL A N 1
ATOM 776 C CA . VAL A 1 93 ? -1.699 -7.204 -1.099 1.00 71.00 93 VAL A CA 1
ATOM 777 C C . VAL A 1 93 ? -2.523 -8.264 -1.828 1.00 71.00 93 VAL A C 1
ATOM 779 O O . VAL A 1 93 ? -3.281 -7.926 -2.732 1.00 71.00 93 VAL A O 1
ATOM 782 N N . ASP A 1 94 ? -2.450 -9.519 -1.393 1.00 75.94 94 ASP A N 1
ATOM 783 C CA . ASP A 1 94 ? -3.205 -10.628 -1.973 1.00 75.94 94 ASP A CA 1
ATOM 784 C C . ASP A 1 94 ? -4.711 -10.428 -1.789 1.00 75.94 94 ASP A C 1
ATOM 786 O O . ASP A 1 94 ? -5.465 -10.545 -2.755 1.00 75.94 94 ASP A O 1
ATOM 790 N N . LYS A 1 95 ? -5.152 -10.004 -0.594 1.00 77.75 95 LYS A N 1
ATOM 791 C CA . LYS A 1 95 ? -6.557 -9.624 -0.353 1.00 77.75 95 LYS A CA 1
ATOM 792 C C . LYS A 1 95 ? -7.009 -8.490 -1.273 1.00 77.75 95 LYS A C 1
ATOM 794 O O . LYS A 1 95 ? -8.121 -8.527 -1.794 1.00 77.75 95 LYS A O 1
ATOM 799 N N . PHE A 1 96 ? -6.163 -7.485 -1.489 1.00 73.50 96 PHE A N 1
ATOM 800 C CA . PHE A 1 96 ? -6.478 -6.376 -2.388 1.00 73.50 96 PHE A CA 1
ATOM 801 C C . PHE A 1 96 ? -6.554 -6.820 -3.858 1.00 73.50 96 PHE A C 1
ATOM 803 O O . PHE A 1 96 ? -7.479 -6.436 -4.574 1.00 73.50 96 PHE A O 1
ATOM 810 N N . ASN A 1 97 ? -5.626 -7.666 -4.305 1.00 78.19 97 ASN A N 1
ATOM 811 C CA . ASN A 1 97 ? -5.620 -8.213 -5.661 1.00 78.19 97 ASN A CA 1
ATOM 812 C C . ASN A 1 97 ? -6.835 -9.114 -5.913 1.00 78.19 97 ASN A C 1
ATOM 814 O O . ASN A 1 97 ? -7.457 -9.010 -6.970 1.00 78.19 97 ASN A O 1
ATOM 818 N N . GLN A 1 98 ? -7.203 -9.945 -4.935 1.00 83.69 98 GLN A N 1
ATOM 819 C CA . GLN A 1 98 ? -8.401 -10.778 -4.994 1.00 83.69 98 GLN A CA 1
ATOM 820 C C . GLN A 1 98 ? -9.659 -9.918 -5.127 1.00 83.69 98 GLN A C 1
ATOM 822 O O . GLN A 1 98 ? -10.429 -10.116 -6.063 1.00 83.69 98 GLN A O 1
ATOM 827 N N . LEU A 1 99 ? -9.809 -8.897 -4.274 1.00 80.25 99 LEU A N 1
ATOM 828 C CA . LEU A 1 99 ? -10.926 -7.956 -4.369 1.00 80.25 99 LEU A CA 1
ATOM 829 C C . LEU A 1 99 ? -11.003 -7.319 -5.762 1.00 80.25 99 LEU A C 1
ATOM 831 O O . LEU A 1 99 ? -12.078 -7.274 -6.351 1.00 80.25 99 LEU A O 1
ATOM 835 N N . ASN A 1 100 ? -9.879 -6.873 -6.327 1.00 77.81 100 ASN A N 1
ATOM 836 C CA . ASN A 1 100 ? -9.859 -6.290 -7.674 1.00 77.81 100 ASN A CA 1
ATOM 837 C C . ASN A 1 100 ? -10.262 -7.291 -8.766 1.00 77.81 100 ASN A C 1
ATOM 839 O O . ASN A 1 100 ? -10.939 -6.908 -9.725 1.00 77.81 100 ASN A O 1
ATOM 843 N N . SER A 1 101 ? -9.868 -8.559 -8.628 1.00 82.38 101 SER A N 1
ATOM 844 C CA . SER A 1 101 ? -10.305 -9.623 -9.533 1.00 82.38 101 SER A CA 1
ATOM 845 C C . SER A 1 101 ? -11.817 -9.825 -9.443 1.00 82.38 101 SER A C 1
ATOM 847 O O . SER A 1 101 ? -12.489 -9.860 -10.470 1.00 82.38 101 SER A O 1
ATOM 849 N N . ASP A 1 102 ? -12.367 -9.878 -8.230 1.00 86.69 102 ASP A N 1
ATOM 850 C CA . ASP A 1 102 ? -13.805 -10.046 -8.005 1.00 86.69 102 ASP A CA 1
ATOM 851 C C . ASP A 1 102 ? -14.609 -8.860 -8.558 1.00 86.69 102 ASP A C 1
ATOM 853 O O . ASP A 1 102 ? -15.647 -9.050 -9.199 1.00 86.69 102 ASP A O 1
ATOM 857 N N . PHE A 1 103 ? -14.110 -7.631 -8.380 1.00 76.81 103 PHE A N 1
ATOM 858 C CA . PHE A 1 103 ? -14.694 -6.437 -8.996 1.00 76.81 103 PHE A CA 1
ATOM 859 C C . PHE A 1 103 ? -14.689 -6.524 -10.525 1.00 76.81 103 PHE A C 1
ATOM 861 O O . PHE A 1 103 ? -15.703 -6.207 -11.147 1.00 76.81 103 PHE A O 1
ATOM 868 N N . SER A 1 104 ? -13.586 -6.976 -11.126 1.00 79.88 104 SER A N 1
ATOM 869 C CA . SER A 1 104 ? -13.462 -7.107 -12.586 1.00 79.88 104 SER A CA 1
ATOM 870 C C . SER A 1 104 ? -14.447 -8.143 -13.130 1.00 79.88 104 SER A C 1
ATOM 872 O O . SER A 1 104 ? -15.244 -7.828 -14.012 1.00 79.88 104 SER A O 1
ATOM 874 N N . ASN A 1 105 ? -14.492 -9.327 -12.512 1.00 83.50 105 ASN A N 1
ATOM 875 C CA . ASN A 1 105 ? -15.433 -10.394 -12.858 1.00 83.50 105 ASN A CA 1
ATOM 876 C C . ASN A 1 105 ? -16.892 -9.925 -12.734 1.00 83.50 105 ASN A C 1
ATOM 878 O O . ASN A 1 105 ? -17.748 -10.257 -13.554 1.00 83.50 105 ASN A O 1
ATOM 882 N N . ARG A 1 106 ? -17.207 -9.131 -11.703 1.00 87.69 106 ARG A N 1
ATOM 883 C CA . ARG A 1 106 ? -18.551 -8.572 -11.525 1.00 87.69 106 ARG A CA 1
ATOM 884 C C . ARG A 1 106 ? -18.911 -7.572 -12.627 1.00 87.69 106 ARG A C 1
ATOM 886 O O . ARG A 1 106 ? -20.059 -7.584 -13.060 1.00 87.69 106 ARG A O 1
ATOM 893 N N . ILE A 1 107 ? -17.974 -6.733 -13.071 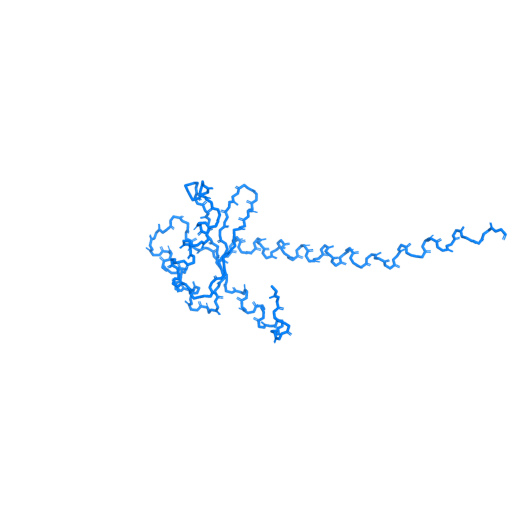1.00 79.44 107 ILE A N 1
ATOM 894 C CA . ILE A 1 107 ? -18.198 -5.798 -14.186 1.00 79.44 107 ILE A CA 1
ATOM 895 C C . ILE A 1 107 ? -18.463 -6.573 -15.478 1.00 79.44 107 ILE A C 1
ATOM 897 O O . ILE A 1 107 ? -19.457 -6.288 -16.141 1.00 79.44 107 ILE A O 1
ATOM 901 N N . GLU A 1 108 ? -17.653 -7.588 -15.785 1.00 80.31 108 GLU A N 1
ATOM 902 C CA . GLU A 1 108 ? -17.840 -8.439 -16.971 1.00 80.31 108 GLU A CA 1
ATOM 903 C C . GLU A 1 108 ? -19.214 -9.127 -16.979 1.00 80.31 108 GLU A C 1
ATOM 905 O O . GLU A 1 108 ? -19.910 -9.140 -17.994 1.00 80.31 108 GLU A O 1
ATOM 910 N N . ASN A 1 109 ? -19.661 -9.624 -15.823 1.00 79.56 109 ASN A N 1
ATOM 911 C CA . ASN A 1 109 ? -20.984 -10.236 -15.672 1.00 79.56 109 ASN A CA 1
ATOM 912 C C . ASN A 1 109 ? -22.153 -9.250 -15.852 1.00 79.56 109 ASN A C 1
ATOM 914 O O . ASN A 1 109 ? -23.274 -9.679 -16.134 1.00 79.56 109 ASN A O 1
ATOM 918 N N . ILE A 1 110 ? -21.928 -7.951 -15.641 1.00 78.56 110 ILE A N 1
ATOM 919 C CA . ILE A 1 110 ? -22.934 -6.903 -15.859 1.00 78.56 110 ILE A CA 1
ATOM 920 C C . ILE A 1 110 ? -22.922 -6.477 -17.330 1.00 78.56 110 ILE A C 1
ATOM 922 O O . ILE A 1 110 ? -23.985 -6.437 -17.946 1.00 78.56 110 ILE A O 1
ATOM 926 N N . SER A 1 111 ? -21.743 -6.238 -17.916 1.00 69.50 111 SER A N 1
ATOM 927 C CA . SER A 1 111 ? -21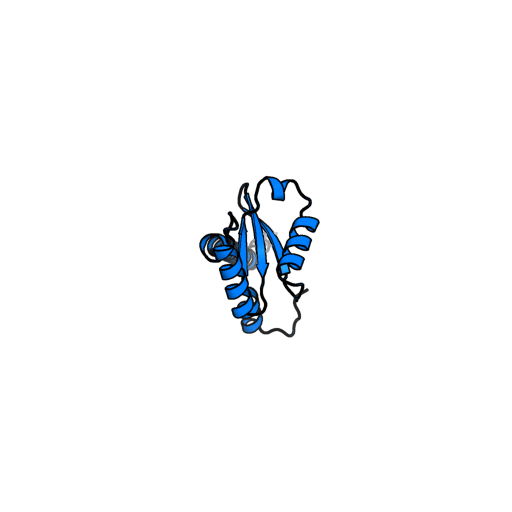.618 -5.835 -19.323 1.00 69.50 111 SER A CA 1
ATOM 928 C C . SER A 1 111 ? -22.031 -6.942 -20.296 1.00 69.50 111 SER A C 1
ATOM 930 O O . SER A 1 111 ? -22.574 -6.653 -21.354 1.00 69.50 111 SER A O 1
ATOM 932 N N . GLY A 1 112 ? -21.854 -8.216 -19.933 1.00 58.53 112 GLY A N 1
ATOM 933 C CA . GLY A 1 112 ? -22.324 -9.352 -20.733 1.00 58.53 112 GLY A CA 1
ATOM 934 C C . GLY A 1 112 ? -23.845 -9.575 -20.729 1.00 58.53 112 GLY A C 1
ATOM 935 O O . GLY A 1 112 ? -24.326 -10.438 -21.459 1.00 58.53 112 GLY A O 1
ATOM 936 N N . LYS A 1 113 ? -24.624 -8.842 -19.915 1.00 54.75 113 LYS A N 1
ATOM 937 C CA . LYS A 1 113 ? -26.092 -9.000 -19.828 1.00 54.75 113 LYS A CA 1
ATOM 938 C C . LYS A 1 113 ? -26.893 -8.023 -20.692 1.00 54.75 113 LYS A C 1
ATOM 940 O O . LYS A 1 113 ? -28.097 -8.244 -20.857 1.00 54.75 113 LYS A O 1
ATOM 945 N N . GLU A 1 114 ? -26.269 -6.995 -21.268 1.00 51.88 114 GLU A N 1
ATOM 946 C CA . GLU A 1 114 ? -26.980 -5.956 -22.035 1.00 51.88 114 GLU A CA 1
ATOM 947 C C . GLU A 1 114 ? -27.607 -6.469 -23.350 1.00 51.88 114 GLU A C 1
ATOM 949 O O . GLU A 1 114 ? -28.610 -5.916 -23.799 1.00 51.88 114 GLU A O 1
ATOM 954 N N . ASP A 1 115 ? -27.157 -7.605 -23.894 1.00 51.06 115 ASP A N 1
ATOM 955 C CA . ASP A 1 115 ? -27.696 -8.149 -25.154 1.00 51.06 115 ASP A CA 1
ATOM 956 C C . ASP A 1 115 ? -28.984 -8.987 -25.008 1.00 51.06 115 ASP A C 1
ATOM 958 O O . ASP A 1 115 ? -29.577 -9.406 -26.006 1.00 51.06 115 ASP A O 1
ATOM 962 N N . SER A 1 116 ? -29.456 -9.242 -23.781 1.00 48.31 116 SER A N 1
ATOM 963 C CA . SER A 1 116 ? -30.638 -10.097 -23.543 1.00 48.31 116 SER A CA 1
ATOM 964 C C . SER A 1 116 ? -31.922 -9.335 -23.188 1.00 48.31 116 SER A C 1
ATOM 966 O O . SER A 1 116 ? -33.016 -9.875 -23.348 1.00 48.31 116 SER A O 1
ATOM 968 N N . ALA A 1 117 ? -31.824 -8.065 -22.779 1.00 46.62 117 ALA A N 1
ATOM 969 C CA . ALA A 1 117 ? -32.990 -7.249 -22.423 1.00 46.62 117 ALA A CA 1
ATOM 970 C C . ALA A 1 117 ? -33.651 -6.560 -23.637 1.00 46.62 117 ALA A C 1
ATOM 972 O O . ALA A 1 117 ? -34.846 -6.264 -23.607 1.00 46.62 117 ALA A O 1
ATOM 973 N N . SER A 1 118 ? -32.915 -6.350 -24.735 1.00 46.06 118 SER A N 1
ATOM 974 C CA . SER A 1 118 ? -33.419 -5.656 -25.932 1.00 46.06 118 SER A CA 1
ATOM 975 C C . SER A 1 118 ? -34.297 -6.526 -26.848 1.00 46.06 118 SER A C 1
ATOM 977 O O . SER A 1 118 ? -35.022 -5.986 -27.681 1.00 46.06 118 SER A O 1
ATOM 979 N N . LYS A 1 119 ? -34.315 -7.858 -26.668 1.00 42.84 119 LYS A N 1
ATOM 980 C CA . LYS A 1 119 ? -35.211 -8.772 -27.413 1.00 42.84 119 LYS A CA 1
ATOM 981 C C . LYS A 1 119 ? -36.570 -9.019 -26.751 1.00 42.84 119 LYS A C 1
ATOM 983 O O . LYS A 1 119 ? -37.484 -9.466 -27.433 1.00 42.84 119 LYS A O 1
ATOM 988 N N . ALA A 1 120 ? -36.734 -8.708 -25.464 1.00 37.06 120 ALA A N 1
ATOM 989 C CA . ALA A 1 120 ? -38.015 -8.896 -24.773 1.00 37.06 120 ALA A CA 1
ATOM 990 C C . ALA A 1 120 ? -39.008 -7.738 -25.013 1.00 37.06 120 ALA A C 1
ATOM 992 O O . ALA A 1 120 ? -40.215 -7.930 -24.904 1.00 37.06 120 ALA A O 1
ATOM 993 N N . CYS A 1 121 ? -38.521 -6.544 -25.376 1.00 32.50 121 CYS A N 1
ATOM 994 C CA . CYS A 1 121 ? -39.370 -5.363 -25.580 1.00 32.50 121 CYS A CA 1
ATOM 995 C C . CYS A 1 121 ? -39.990 -5.292 -26.993 1.00 32.50 121 CYS A C 1
ATOM 997 O O . CYS A 1 121 ? -41.045 -4.692 -27.181 1.00 32.50 121 CYS A O 1
ATOM 999 N N . SER A 1 122 ? -39.390 -5.948 -27.994 1.00 43.69 122 SER A N 1
ATOM 1000 C CA . SER A 1 122 ? -39.872 -5.910 -29.384 1.00 43.69 122 SER A CA 1
ATOM 1001 C C . SER A 1 122 ? -40.954 -6.946 -29.722 1.00 43.69 122 SER A C 1
ATOM 1003 O O . SER A 1 122 ? -41.551 -6.857 -30.791 1.00 43.69 122 SER A O 1
ATOM 1005 N N . GLN A 1 123 ? -41.273 -7.889 -28.826 1.00 46.00 123 GLN A N 1
ATOM 1006 C CA . GLN A 1 123 ? -42.352 -8.868 -29.047 1.00 46.00 123 GLN A CA 1
ATOM 1007 C C . GLN A 1 123 ? -43.742 -8.408 -28.572 1.00 46.00 123 GLN A C 1
ATOM 1009 O O . GLN A 1 123 ? -44.731 -9.046 -28.914 1.00 46.00 123 GLN A O 1
ATOM 1014 N N . PHE A 1 124 ? -43.856 -7.282 -27.858 1.00 39.91 124 PHE A N 1
ATOM 1015 C CA . PHE A 1 124 ? -45.147 -6.773 -27.362 1.00 39.91 124 PHE A CA 1
ATOM 1016 C C . PHE A 1 124 ? -45.842 -5.749 -28.281 1.00 39.91 124 PHE A C 1
ATOM 1018 O O . PHE A 1 124 ? -46.905 -5.243 -27.930 1.00 39.91 124 PHE A O 1
ATOM 1025 N N . GLN A 1 125 ? -45.287 -5.445 -29.462 1.00 45.53 125 GLN A N 1
ATOM 1026 C CA . GLN A 1 125 ? -45.864 -4.464 -30.400 1.00 45.53 125 GLN A CA 1
ATOM 1027 C C . GLN A 1 125 ? -46.478 -5.067 -31.678 1.00 45.53 125 GLN A C 1
ATOM 1029 O O . GLN A 1 125 ? -46.742 -4.336 -32.627 1.00 45.53 125 GLN A O 1
ATOM 1034 N N . SER A 1 126 ? -46.766 -6.372 -31.720 1.00 46.25 126 SER A N 1
ATOM 1035 C CA . SER A 1 126 ? -47.478 -6.989 -32.853 1.00 46.25 126 SER A CA 1
ATOM 1036 C C . SER A 1 126 ? -48.693 -7.797 -32.397 1.00 46.25 126 SER A C 1
ATOM 1038 O O . SER A 1 126 ? -48.791 -8.999 -32.597 1.00 46.25 126 SER A O 1
ATOM 1040 N N . THR A 1 127 ? -49.639 -7.107 -31.766 1.00 47.03 127 THR A N 1
ATOM 1041 C CA . THR A 1 127 ? -51.046 -7.528 -31.723 1.00 47.03 127 THR A CA 1
ATOM 1042 C C . THR A 1 127 ? -51.916 -6.285 -31.818 1.00 47.03 127 THR A C 1
ATOM 1044 O O . THR A 1 127 ? -52.351 -5.732 -30.806 1.00 47.03 127 THR A O 1
ATOM 1047 N N . ARG A 1 128 ? -52.125 -5.827 -33.050 1.00 36.31 128 ARG A N 1
ATOM 1048 C CA . ARG A 1 128 ? -53.347 -5.160 -33.497 1.00 36.31 128 ARG A CA 1
ATOM 1049 C C . ARG A 1 128 ? -53.443 -5.236 -35.008 1.00 36.31 128 ARG A C 1
ATOM 1051 O O . ARG A 1 128 ? -52.395 -5.025 -35.654 1.00 36.31 128 ARG A O 1
#